Protein AF-A0A2H9L5L7-F1 (afdb_monomer_lite)

Structure (mmCIF, N/CA/C/O backbone):
data_AF-A0A2H9L5L7-F1
#
_entry.id   AF-A0A2H9L5L7-F1
#
loop_
_atom_site.group_PDB
_atom_site.id
_atom_site.type_symbol
_atom_site.label_atom_id
_atom_site.label_alt_id
_atom_site.label_comp_id
_atom_site.label_asym_id
_atom_site.label_entity_id
_atom_site.label_seq_id
_atom_site.pdbx_PDB_ins_code
_atom_site.Cartn_x
_atom_site.Cartn_y
_atom_site.Cartn_z
_atom_site.occupancy
_atom_site.B_iso_or_equiv
_atom_site.auth_seq_id
_atom_site.auth_comp_id
_atom_site.auth_asym_id
_atom_site.auth_atom_id
_atom_site.pdbx_PDB_model_num
ATOM 1 N N . MET A 1 1 ? 4.292 -9.197 -49.724 1.00 40.00 1 MET A N 1
ATOM 2 C CA . MET A 1 1 ? 5.585 -8.500 -49.573 1.00 40.00 1 MET A CA 1
ATOM 3 C C . MET A 1 1 ? 5.980 -8.623 -48.117 1.00 40.00 1 MET A C 1
ATOM 5 O O . MET A 1 1 ? 5.204 -8.194 -47.277 1.00 40.00 1 MET A O 1
ATOM 9 N N . VAL A 1 2 ? 7.088 -9.298 -47.817 1.00 36.88 2 VAL A N 1
ATOM 10 C CA . VAL A 1 2 ? 7.626 -9.377 -46.451 1.00 36.88 2 VAL A CA 1
ATOM 11 C C . VAL A 1 2 ? 8.462 -8.116 -46.262 1.00 36.88 2 VAL A C 1
ATOM 13 O O . VAL A 1 2 ? 9.385 -7.893 -47.040 1.00 36.88 2 VAL A O 1
ATOM 16 N N . SER A 1 3 ? 8.093 -7.244 -45.326 1.00 43.47 3 SER A N 1
ATOM 17 C CA . SER A 1 3 ? 8.910 -6.074 -45.003 1.00 43.47 3 SER A CA 1
ATOM 18 C C . SER A 1 3 ? 10.158 -6.545 -44.262 1.00 43.47 3 SER A C 1
ATOM 20 O O . SER A 1 3 ? 10.049 -7.163 -43.205 1.00 43.47 3 SER A O 1
ATOM 22 N N . GLU A 1 4 ? 11.338 -6.278 -44.813 1.00 42.31 4 GLU A N 1
ATOM 23 C CA . GLU A 1 4 ? 12.593 -6.495 -44.098 1.00 42.31 4 GLU A CA 1
ATOM 24 C C . GLU A 1 4 ? 12.730 -5.437 -43.002 1.00 42.31 4 GLU A C 1
ATOM 26 O O . GLU A 1 4 ? 13.007 -4.267 -43.268 1.00 42.31 4 GLU A O 1
ATOM 31 N N . THR A 1 5 ? 12.524 -5.840 -41.751 1.00 50.94 5 THR A N 1
ATOM 32 C CA . THR A 1 5 ? 12.751 -4.959 -40.608 1.00 50.94 5 THR A CA 1
ATOM 33 C C . THR A 1 5 ? 14.231 -4.991 -40.244 1.00 50.94 5 THR A C 1
ATOM 35 O O . THR A 1 5 ? 14.736 -5.975 -39.706 1.00 50.94 5 THR A O 1
ATOM 38 N N . SER A 1 6 ? 14.943 -3.909 -40.555 1.00 49.06 6 SER A N 1
ATOM 39 C CA . SER A 1 6 ? 16.359 -3.760 -40.210 1.00 49.06 6 SER A CA 1
ATOM 40 C C . SER A 1 6 ? 16.522 -3.200 -38.793 1.00 49.06 6 SER A C 1
ATOM 42 O O . SER A 1 6 ? 16.005 -2.129 -38.472 1.00 49.06 6 SER A O 1
ATOM 44 N N . LEU A 1 7 ? 17.269 -3.911 -37.945 1.00 62.25 7 LEU A N 1
ATOM 45 C CA . LEU A 1 7 ? 17.690 -3.451 -36.620 1.00 62.25 7 LEU A CA 1
ATOM 46 C C . LEU A 1 7 ? 19.101 -2.861 -36.724 1.00 62.25 7 LEU A C 1
ATOM 48 O O . LEU A 1 7 ? 20.049 -3.588 -37.021 1.00 62.25 7 LEU A O 1
ATOM 52 N N . PHE A 1 8 ? 19.267 -1.567 -36.447 1.00 64.62 8 PHE A N 1
ATOM 53 C CA . PHE A 1 8 ? 20.595 -0.954 -36.410 1.00 64.62 8 PHE A CA 1
ATOM 54 C C . PHE A 1 8 ? 21.083 -0.834 -34.965 1.00 64.62 8 PHE A C 1
ATOM 56 O O . PHE A 1 8 ? 20.360 -0.389 -34.074 1.00 64.62 8 PHE A O 1
ATOM 63 N N . LEU A 1 9 ? 22.333 -1.229 -34.734 1.00 69.44 9 LEU A N 1
ATOM 64 C CA . LEU A 1 9 ? 23.005 -1.140 -33.440 1.00 69.44 9 LEU A CA 1
ATOM 65 C C . LEU A 1 9 ? 24.185 -0.180 -33.565 1.00 69.44 9 LEU A C 1
ATOM 67 O O . LEU A 1 9 ? 25.100 -0.407 -34.357 1.00 69.44 9 LEU A O 1
ATOM 71 N N . LYS A 1 10 ? 24.198 0.875 -32.754 1.00 74.06 10 LYS A N 1
ATOM 72 C CA . LYS A 1 10 ? 25.327 1.797 -32.639 1.00 74.06 10 LYS A CA 1
ATOM 73 C C . LYS A 1 10 ? 26.128 1.457 -31.391 1.00 74.06 10 LYS A C 1
ATOM 75 O O . LYS A 1 10 ? 25.633 1.569 -30.273 1.00 74.06 10 LYS A O 1
ATOM 80 N N . LYS A 1 11 ? 27.384 1.044 -31.557 1.00 73.19 11 LYS A N 1
ATOM 81 C CA . LYS A 1 11 ? 28.287 0.811 -30.422 1.00 73.19 11 LYS A CA 1
ATOM 82 C C . LYS A 1 11 ? 28.667 2.148 -29.777 1.00 73.19 11 LYS A C 1
ATOM 84 O O . LYS A 1 11 ? 29.185 3.026 -30.459 1.00 73.19 11 LYS A O 1
ATOM 89 N N . ILE A 1 12 ? 28.429 2.285 -28.472 1.00 81.88 12 ILE A N 1
ATOM 90 C CA . ILE A 1 12 ? 28.766 3.487 -27.688 1.00 81.88 12 ILE A CA 1
ATOM 91 C C . ILE A 1 12 ? 30.040 3.269 -26.865 1.00 81.88 12 ILE A C 1
ATOM 93 O O . ILE A 1 12 ? 30.864 4.171 -26.752 1.00 81.88 12 ILE A O 1
ATOM 97 N N . SER A 1 13 ? 30.231 2.081 -26.286 1.00 79.06 13 SER A N 1
ATOM 98 C CA . SER A 1 13 ? 31.448 1.745 -25.533 1.00 79.06 13 SER A CA 1
ATOM 99 C C . SER A 1 13 ? 31.741 0.243 -25.573 1.00 79.06 13 SER A C 1
ATOM 101 O O . SER A 1 13 ? 31.035 -0.508 -26.247 1.00 79.06 13 SER A O 1
ATOM 103 N N . GLN A 1 14 ? 32.793 -0.205 -24.872 1.00 72.25 14 GLN A N 1
ATOM 104 C CA . GLN A 1 14 ? 33.259 -1.601 -24.874 1.00 72.25 14 GLN A CA 1
ATOM 105 C C . GLN A 1 14 ? 32.123 -2.621 -24.683 1.00 72.25 14 GLN A C 1
ATOM 107 O O . GLN A 1 14 ? 32.129 -3.628 -25.382 1.00 72.25 14 GLN A O 1
ATOM 112 N N . ASN A 1 15 ? 31.114 -2.303 -23.861 1.00 66.62 15 ASN A N 1
ATOM 113 C CA . ASN A 1 15 ? 29.963 -3.169 -23.573 1.00 66.62 15 ASN A CA 1
ATOM 114 C C . ASN A 1 15 ? 28.608 -2.431 -23.634 1.00 66.62 15 ASN A C 1
ATOM 116 O O . ASN A 1 15 ? 27.664 -2.820 -22.950 1.00 66.62 15 ASN A O 1
ATOM 120 N N . ARG A 1 16 ? 28.497 -1.334 -24.398 1.00 54.22 16 ARG A N 1
ATOM 121 C CA . ARG A 1 16 ? 27.237 -0.577 -24.539 1.00 54.22 16 ARG A CA 1
ATOM 122 C C . ARG A 1 16 ? 26.893 -0.350 -26.002 1.00 54.22 16 ARG A C 1
ATOM 124 O O . ARG A 1 16 ? 27.737 0.115 -26.768 1.00 54.22 16 ARG A O 1
ATOM 131 N N . TYR A 1 17 ? 25.637 -0.613 -26.345 1.00 73.44 17 TYR A N 1
ATOM 132 C CA . TYR A 1 17 ? 25.059 -0.395 -27.667 1.00 73.44 17 TYR A CA 1
ATOM 133 C C . TYR A 1 17 ? 23.758 0.400 -27.525 1.00 73.44 17 TYR A C 1
ATOM 135 O O . TYR A 1 17 ? 23.051 0.263 -26.528 1.00 73.44 17 TYR A O 1
ATOM 143 N N . GLU A 1 18 ? 23.467 1.235 -28.510 1.00 60.88 18 GLU A N 1
ATOM 144 C CA . GLU A 1 18 ? 22.222 1.981 -28.666 1.00 60.88 18 GLU A CA 1
ATOM 145 C C . GLU A 1 18 ? 21.478 1.445 -29.886 1.00 60.88 18 GLU A C 1
ATOM 147 O O . GLU A 1 18 ? 22.081 1.193 -30.932 1.00 60.88 18 GLU A O 1
ATOM 152 N N . PHE A 1 19 ? 20.175 1.233 -29.732 1.00 69.12 19 PHE A N 1
ATOM 153 C CA . PHE A 1 19 ? 19.321 0.753 -30.807 1.00 69.12 19 PHE A CA 1
ATOM 154 C C . PHE A 1 19 ? 18.845 1.933 -31.647 1.00 69.12 19 PHE A C 1
ATOM 156 O O . PHE A 1 19 ? 18.321 2.913 -31.125 1.00 69.12 19 PHE A O 1
ATOM 163 N N . LEU A 1 20 ? 18.995 1.809 -32.958 1.00 58.56 20 LEU A N 1
ATOM 164 C CA . LEU A 1 20 ? 18.457 2.722 -33.953 1.00 58.56 20 LEU A CA 1
ATOM 165 C C . LEU A 1 20 ? 17.456 1.915 -34.789 1.00 58.56 20 LEU A C 1
ATOM 167 O O . LEU A 1 20 ? 17.750 1.498 -35.903 1.00 58.56 20 LEU A O 1
ATOM 171 N N . ALA A 1 21 ? 16.298 1.588 -34.222 1.00 59.62 21 ALA A N 1
ATOM 172 C CA . ALA A 1 21 ? 15.244 0.891 -34.957 1.00 59.62 21 ALA A CA 1
ATOM 173 C C . ALA A 1 21 ? 14.180 1.897 -35.397 1.00 59.62 21 ALA A C 1
ATOM 175 O O . ALA A 1 21 ? 13.785 2.753 -34.608 1.00 59.62 21 ALA A O 1
ATOM 176 N N . LYS A 1 22 ? 13.732 1.802 -36.654 1.00 50.06 22 LYS A N 1
ATOM 177 C CA . LYS A 1 22 ? 12.673 2.669 -37.187 1.00 50.06 22 LYS A CA 1
ATOM 178 C C . LYS A 1 22 ? 11.280 2.030 -37.095 1.00 50.06 22 LYS 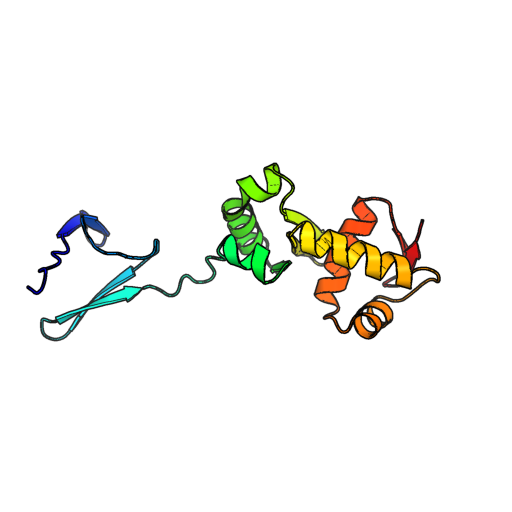A C 1
ATOM 180 O O . LYS A 1 22 ? 10.322 2.762 -36.913 1.00 50.06 22 LYS A O 1
ATOM 185 N N . ASP A 1 23 ? 11.193 0.694 -37.131 1.00 54.47 23 ASP A N 1
ATOM 186 C CA . ASP A 1 23 ? 9.928 -0.028 -37.372 1.00 54.47 23 ASP A CA 1
ATOM 187 C C . ASP A 1 23 ? 9.780 -1.332 -36.552 1.00 54.47 23 ASP A C 1
ATOM 189 O O . ASP A 1 23 ? 9.248 -2.331 -37.033 1.00 54.47 23 ASP A O 1
ATOM 193 N N . LEU A 1 24 ? 10.299 -1.370 -35.324 1.00 60.78 24 LEU A N 1
ATOM 194 C CA . LEU A 1 24 ? 10.102 -2.503 -34.414 1.00 60.78 24 LEU A CA 1
ATOM 195 C C . LEU A 1 24 ? 9.145 -2.084 -33.298 1.00 60.78 24 LEU A C 1
ATOM 197 O O . LEU A 1 24 ? 9.491 -1.197 -32.519 1.00 60.78 24 LEU A O 1
ATOM 201 N N . ASP A 1 25 ? 7.998 -2.766 -33.188 1.00 62.38 25 AS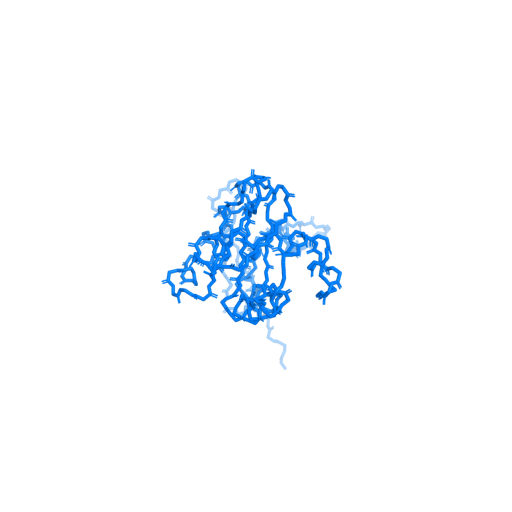P A N 1
ATOM 202 C CA . ASP A 1 25 ? 7.097 -2.738 -32.021 1.00 62.38 25 ASP A CA 1
ATOM 203 C C . ASP A 1 25 ? 7.781 -3.405 -30.815 1.00 62.38 25 ASP A C 1
ATOM 205 O O . ASP A 1 25 ? 7.352 -4.423 -30.272 1.00 62.38 25 ASP A O 1
ATOM 209 N N . MET A 1 26 ? 8.934 -2.875 -30.426 1.00 67.06 26 MET A N 1
ATOM 210 C CA . MET A 1 26 ? 9.640 -3.300 -29.237 1.00 67.06 26 MET A CA 1
ATOM 211 C C . MET A 1 26 ? 9.066 -2.561 -28.044 1.00 67.06 26 MET A C 1
ATOM 213 O O . MET A 1 26 ? 9.094 -1.333 -27.972 1.00 67.06 26 MET A O 1
ATOM 217 N N . GLU A 1 27 ? 8.608 -3.324 -27.0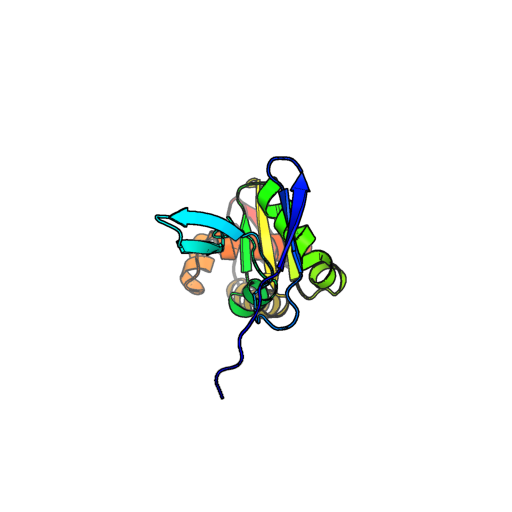60 1.00 62.62 27 GLU A N 1
ATOM 218 C CA . GLU A 1 27 ? 8.261 -2.762 -25.765 1.00 62.62 27 GLU A CA 1
ATOM 219 C C . GLU A 1 27 ? 9.486 -2.072 -25.153 1.00 62.62 27 GLU A C 1
ATOM 221 O O . GLU A 1 27 ? 10.614 -2.577 -25.218 1.00 62.62 27 GLU A O 1
ATOM 226 N N . GLN A 1 28 ? 9.274 -0.925 -24.513 1.00 59.59 28 GLN A N 1
ATOM 227 C CA . GLN A 1 28 ? 10.331 -0.245 -23.776 1.00 59.59 28 GLN A CA 1
ATOM 228 C C . GLN A 1 28 ? 10.894 -1.184 -22.695 1.00 59.59 28 GLN A C 1
ATOM 230 O O . GLN A 1 28 ? 10.148 -1.826 -21.951 1.00 59.59 28 GLN A O 1
ATOM 235 N N . GLY A 1 29 ? 12.218 -1.312 -22.615 1.00 64.06 29 GLY A N 1
ATOM 236 C CA . GLY A 1 29 ? 12.835 -2.222 -21.655 1.00 64.06 29 GLY A CA 1
ATOM 237 C C . GLY A 1 29 ? 14.329 -2.428 -21.857 1.00 64.06 29 GLY A C 1
ATOM 238 O O . GLY A 1 29 ? 14.940 -1.898 -22.782 1.00 64.06 29 GLY A O 1
ATOM 239 N N . SER A 1 30 ? 14.919 -3.214 -20.959 1.00 62.28 30 SER A N 1
ATOM 240 C CA . SER A 1 30 ? 16.303 -3.670 -21.089 1.00 62.28 30 SER A CA 1
ATOM 241 C C . SER A 1 30 ? 16.343 -5.005 -21.825 1.00 62.28 30 SER A C 1
ATOM 243 O O . SER A 1 30 ? 15.559 -5.909 -21.542 1.00 62.28 30 SER A O 1
ATOM 245 N N . TYR A 1 31 ? 17.289 -5.148 -22.745 1.00 75.94 31 TYR A N 1
ATOM 246 C CA . TYR A 1 31 ? 17.470 -6.350 -23.549 1.00 75.94 31 TYR A CA 1
ATOM 247 C C . TYR A 1 31 ? 18.910 -6.839 -23.416 1.00 75.94 31 TYR A C 1
ATOM 249 O O . TYR A 1 31 ? 19.844 -6.044 -23.326 1.00 75.94 31 TYR A O 1
ATOM 257 N N . SER A 1 32 ? 19.086 -8.155 -23.411 1.00 73.25 32 SER A N 1
ATOM 258 C CA . SER A 1 32 ? 20.386 -8.792 -23.598 1.00 73.25 32 SER A CA 1
ATOM 259 C C . SER A 1 32 ? 20.503 -9.263 -25.037 1.00 73.25 32 SER A C 1
ATOM 261 O O . SER A 1 32 ? 19.523 -9.723 -25.625 1.00 73.25 32 SER A O 1
ATOM 263 N N . ILE A 1 33 ? 21.703 -9.142 -25.593 1.00 80.50 33 ILE A N 1
ATOM 264 C CA . ILE A 1 33 ? 22.026 -9.588 -26.944 1.00 80.50 33 ILE A CA 1
ATOM 265 C C . ILE A 1 33 ? 23.119 -10.648 -26.827 1.00 80.50 33 ILE A C 1
ATOM 267 O O . ILE A 1 33 ? 24.117 -10.435 -26.137 1.00 80.50 33 ILE A O 1
ATOM 271 N N . GLN A 1 34 ? 22.928 -11.786 -27.488 1.00 78.69 34 GLN A N 1
ATOM 272 C CA . GLN A 1 34 ? 23.883 -12.893 -27.543 1.00 78.69 34 GLN A CA 1
ATOM 273 C C . GLN A 1 34 ? 24.046 -13.348 -28.996 1.00 78.69 34 GLN A C 1
ATOM 275 O O . GLN A 1 34 ? 23.075 -13.331 -29.746 1.00 78.69 34 GLN A O 1
ATOM 280 N N . ASN A 1 35 ? 25.251 -13.755 -29.400 1.00 82.56 35 ASN A N 1
ATOM 281 C CA . ASN A 1 35 ? 25.479 -14.430 -30.679 1.00 82.56 35 ASN A CA 1
ATOM 282 C C . ASN A 1 35 ? 25.724 -15.920 -30.403 1.00 82.56 35 ASN A C 1
ATOM 284 O O . ASN A 1 35 ? 26.598 -16.245 -29.600 1.00 82.56 35 ASN A O 1
ATOM 288 N N . ILE A 1 36 ? 24.936 -16.800 -31.021 1.00 80.12 36 ILE A N 1
ATOM 289 C CA . ILE A 1 36 ? 25.056 -18.258 -30.908 1.00 80.12 36 ILE A CA 1
ATOM 290 C C . ILE A 1 36 ? 25.147 -18.810 -32.328 1.00 80.12 36 ILE A C 1
ATOM 292 O O . ILE A 1 36 ? 24.187 -18.696 -33.085 1.00 80.12 36 ILE A O 1
ATOM 296 N N . ASP A 1 37 ? 26.307 -19.347 -32.703 1.00 84.38 37 ASP A N 1
ATOM 297 C CA . ASP A 1 37 ? 26.567 -19.933 -34.027 1.00 84.38 37 ASP A CA 1
ATOM 298 C C . ASP A 1 37 ? 26.186 -19.015 -35.205 1.00 84.38 37 ASP A C 1
ATOM 300 O O . ASP A 1 37 ? 25.603 -19.436 -36.202 1.00 84.38 37 ASP A O 1
ATOM 304 N N . GLY A 1 38 ? 26.491 -17.717 -35.085 1.00 75.38 38 GLY A N 1
ATOM 305 C CA . GLY A 1 38 ? 26.173 -16.716 -36.107 1.00 75.38 38 GLY A CA 1
ATOM 306 C C . GLY A 1 38 ? 24.750 -16.152 -36.027 1.00 75.38 38 GLY A C 1
ATOM 307 O O . GLY A 1 38 ? 24.469 -15.154 -36.691 1.00 75.38 38 GLY A O 1
ATOM 308 N N . LEU A 1 39 ? 23.877 -16.698 -35.172 1.00 56.69 39 LEU A N 1
ATOM 309 C CA . LEU A 1 39 ? 22.535 -16.178 -34.908 1.00 56.69 39 LEU A CA 1
ATOM 310 C C . LEU A 1 39 ? 22.548 -15.179 -33.743 1.00 56.69 39 LEU A C 1
ATOM 312 O O . LEU A 1 39 ? 22.959 -15.506 -32.630 1.00 56.69 39 LEU A O 1
ATOM 316 N N . TRP A 1 40 ? 22.049 -13.962 -33.970 1.00 77.19 40 TRP A N 1
ATOM 317 C CA . TRP A 1 40 ? 21.863 -12.970 -32.909 1.00 77.19 40 TRP A CA 1
ATOM 318 C C . TRP A 1 40 ? 20.519 -13.174 -32.207 1.00 77.19 40 TRP A C 1
ATOM 320 O O . TRP A 1 40 ? 19.460 -13.019 -32.809 1.00 77.19 40 TRP A O 1
ATOM 330 N N . ILE A 1 41 ? 20.564 -13.496 -30.917 1.00 76.06 41 ILE A N 1
ATOM 331 C CA . ILE A 1 41 ? 19.392 -13.664 -30.062 1.00 76.06 41 ILE A CA 1
ATOM 332 C C . ILE A 1 41 ? 19.282 -12.452 -29.150 1.00 76.06 41 ILE A C 1
ATOM 334 O O . ILE A 1 41 ? 20.175 -12.170 -28.347 1.00 76.06 41 ILE A O 1
ATOM 338 N N . MET A 1 42 ? 18.149 -11.766 -29.242 1.00 76.12 42 MET A N 1
ATOM 339 C CA . MET A 1 42 ? 17.772 -10.722 -28.306 1.00 76.12 42 MET A CA 1
ATOM 340 C C . MET A 1 42 ? 16.772 -11.295 -27.307 1.00 76.12 42 MET A C 1
ATOM 342 O O . MET A 1 42 ? 15.698 -11.758 -27.684 1.00 76.12 42 MET A O 1
ATOM 346 N N . LYS A 1 43 ? 17.116 -11.268 -26.022 1.00 72.06 43 LYS A N 1
ATOM 347 C CA . LYS A 1 43 ? 16.192 -11.631 -24.945 1.00 72.06 43 LYS A CA 1
ATOM 348 C C . LYS A 1 43 ? 15.857 -10.372 -24.177 1.00 72.06 43 LYS A C 1
ATOM 350 O O . LYS A 1 43 ? 16.770 -9.744 -23.632 1.00 72.06 43 LYS A O 1
ATOM 355 N N . LYS A 1 44 ? 14.569 -10.020 -24.107 1.00 69.94 44 LYS A N 1
ATOM 356 C CA . LYS A 1 44 ? 14.098 -9.036 -23.128 1.00 69.94 44 LYS A CA 1
ATOM 357 C C . LYS A 1 44 ? 14.577 -9.535 -21.775 1.00 69.94 44 LYS A C 1
ATOM 359 O O . LYS A 1 44 ? 14.261 -10.660 -21.383 1.00 69.94 44 LYS A O 1
ATOM 364 N N . LEU A 1 45 ? 15.427 -8.755 -21.117 1.00 66.69 45 LEU A N 1
ATOM 365 C CA . LEU A 1 45 ? 15.764 -9.065 -19.743 1.00 66.69 45 LEU A CA 1
ATOM 366 C C . LEU A 1 45 ? 14.441 -8.945 -19.011 1.00 66.69 45 LEU A C 1
ATOM 368 O O . LEU A 1 45 ? 13.802 -7.895 -19.100 1.00 66.69 45 LEU A O 1
ATOM 372 N N . ALA A 1 46 ? 14.005 -10.031 -18.366 1.00 54.41 46 ALA A N 1
ATOM 373 C CA . ALA A 1 46 ? 12.917 -9.942 -17.414 1.00 54.41 46 ALA A CA 1
ATOM 374 C C . ALA A 1 46 ? 13.314 -8.799 -16.490 1.00 54.41 46 ALA A C 1
ATOM 376 O O . ALA A 1 46 ? 14.315 -8.896 -15.775 1.00 54.41 46 ALA A O 1
ATOM 377 N N . SER A 1 47 ? 12.625 -7.668 -16.619 1.00 54.69 47 SER A N 1
ATOM 378 C CA . SER A 1 47 ? 12.832 -6.550 -15.729 1.00 54.69 47 SER A CA 1
ATOM 379 C C . SER A 1 47 ? 12.568 -7.138 -14.362 1.00 54.69 47 SER A C 1
ATOM 381 O O . SER A 1 47 ? 11.431 -7.513 -14.076 1.00 54.69 47 SER A O 1
ATOM 383 N N . GLN A 1 48 ? 13.610 -7.315 -13.558 1.00 49.25 48 GLN A N 1
ATOM 384 C CA . GLN A 1 48 ? 13.415 -7.574 -12.148 1.00 49.25 48 GLN A CA 1
ATOM 385 C C . GLN A 1 48 ? 12.624 -6.367 -11.625 1.00 49.25 48 GLN A C 1
ATOM 387 O O . GLN A 1 48 ? 13.183 -5.292 -11.434 1.00 49.25 48 GLN A O 1
ATOM 392 N N . GLY A 1 49 ? 11.300 -6.525 -11.542 1.00 52.28 49 GLY A N 1
ATOM 393 C CA . GLY A 1 49 ? 10.352 -5.576 -10.970 1.00 52.28 49 GLY A CA 1
ATOM 394 C C . GLY A 1 49 ? 10.245 -4.197 -11.631 1.00 52.28 49 GLY A C 1
ATOM 395 O O . GLY A 1 49 ? 10.226 -3.213 -10.898 1.00 52.28 49 GLY A O 1
ATOM 396 N N . MET A 1 50 ? 10.132 -4.069 -12.963 1.00 57.03 50 MET A N 1
ATOM 397 C CA . MET A 1 50 ? 9.462 -2.862 -13.489 1.00 57.03 50 MET A CA 1
ATOM 398 C C . MET A 1 50 ? 7.960 -3.084 -13.393 1.00 57.03 50 MET A C 1
ATOM 400 O O . MET A 1 50 ? 7.329 -3.586 -14.317 1.00 57.03 50 MET A O 1
ATOM 404 N N . PHE A 1 51 ? 7.414 -2.746 -12.232 1.00 65.88 51 PHE A N 1
ATOM 405 C CA . PHE A 1 51 ? 5.980 -2.624 -12.042 1.00 65.88 51 PHE A CA 1
ATOM 406 C C . PHE A 1 51 ? 5.480 -1.528 -12.979 1.00 65.88 51 PHE A C 1
ATOM 408 O O . PHE A 1 51 ? 5.945 -0.386 -12.922 1.00 65.88 51 PHE A O 1
ATOM 415 N N . SER A 1 52 ? 4.596 -1.892 -13.897 1.00 67.31 52 SER A N 1
ATOM 416 C CA . SER A 1 52 ? 4.062 -0.929 -14.858 1.00 67.31 52 SER A CA 1
ATOM 417 C C . SER A 1 52 ? 2.886 -0.173 -14.251 1.00 67.31 52 SER A C 1
ATOM 419 O O . SER A 1 52 ? 2.158 -0.700 -13.407 1.00 67.31 52 SER A O 1
ATOM 421 N N . ASN A 1 53 ? 2.672 1.065 -14.696 1.00 72.69 53 ASN A N 1
ATOM 422 C CA . ASN A 1 53 ? 1.553 1.864 -14.211 1.00 72.69 53 ASN A CA 1
ATOM 423 C C . ASN A 1 53 ? 0.195 1.158 -14.447 1.00 72.69 53 ASN A C 1
ATOM 425 O O . ASN A 1 53 ? -0.697 1.164 -13.606 1.00 72.69 53 ASN A O 1
ATOM 429 N N . SER A 1 54 ? 0.052 0.423 -15.551 1.00 79.44 54 SER A N 1
ATOM 430 C CA . SER A 1 54 ? -1.160 -0.358 -15.834 1.00 79.44 54 SER A CA 1
ATOM 431 C C . SER A 1 54 ? -1.433 -1.476 -14.815 1.00 79.44 54 SER A C 1
ATOM 433 O O . SER A 1 54 ? -2.590 -1.860 -14.614 1.00 79.44 54 SER A O 1
ATOM 435 N N . GLU A 1 55 ? -0.412 -1.995 -14.128 1.00 84.56 55 GLU A N 1
ATOM 436 C CA . GLU A 1 55 ? -0.609 -3.045 -13.131 1.00 84.56 55 GLU A CA 1
ATOM 437 C C . GLU A 1 55 ? -1.274 -2.536 -11.854 1.00 84.56 55 GLU A C 1
ATOM 439 O O . GLU A 1 55 ? -2.085 -3.266 -11.288 1.00 84.56 55 GLU A O 1
ATOM 444 N N . ILE A 1 56 ? -0.995 -1.308 -11.395 1.00 88.44 56 ILE A N 1
ATOM 445 C CA . ILE A 1 56 ? -1.637 -0.809 -10.165 1.00 88.44 56 ILE A CA 1
ATOM 446 C C . ILE A 1 56 ? -3.113 -0.503 -10.402 1.00 88.44 56 ILE A C 1
ATOM 448 O O . ILE A 1 56 ? -3.935 -0.747 -9.522 1.00 88.44 56 ILE A O 1
ATOM 452 N N . HIS A 1 57 ? -3.469 -0.065 -11.609 1.00 84.50 57 HIS A N 1
ATOM 453 C CA . HIS A 1 57 ? -4.861 0.178 -11.991 1.00 84.50 57 HIS A CA 1
ATOM 454 C C . HIS A 1 57 ? -5.658 -1.116 -12.187 1.00 84.50 57 HIS A C 1
ATOM 456 O O . HIS A 1 57 ? -6.856 -1.136 -11.922 1.00 84.50 57 HIS A O 1
ATOM 462 N N . SER A 1 58 ? -5.009 -2.209 -12.604 1.00 87.25 58 SER A N 1
ATOM 463 C CA . SER A 1 58 ? -5.669 -3.513 -12.784 1.00 87.25 58 SER A CA 1
ATOM 464 C C . SER A 1 58 ? -5.720 -4.352 -11.504 1.00 87.25 58 SER A C 1
ATOM 466 O O . SER A 1 58 ? -6.772 -4.900 -11.180 1.00 87.25 58 SER A O 1
ATOM 468 N N . LYS A 1 59 ? -4.614 -4.448 -10.754 1.00 91.44 59 LYS A N 1
ATOM 469 C CA . LYS A 1 59 ? -4.541 -5.197 -9.483 1.00 91.44 59 LYS A CA 1
ATOM 470 C C . LYS A 1 59 ? -5.136 -4.417 -8.312 1.00 91.44 59 LYS A C 1
ATOM 472 O O . LYS A 1 59 ? -5.635 -5.012 -7.363 1.00 91.44 59 LYS A O 1
ATOM 477 N N . GLY A 1 60 ? -5.070 -3.091 -8.363 1.00 94.81 60 GLY A N 1
ATOM 478 C CA . GLY A 1 60 ? -5.590 -2.188 -7.342 1.00 94.81 60 GLY A CA 1
ATOM 479 C C . GLY A 1 60 ? -4.618 -1.869 -6.205 1.00 94.81 60 GLY A C 1
ATOM 480 O O . GLY A 1 60 ? -4.817 -0.845 -5.550 1.00 94.81 60 GLY A O 1
ATOM 481 N N . PHE A 1 61 ? -3.579 -2.684 -5.976 1.00 96.81 61 PHE A N 1
ATOM 482 C CA . PHE A 1 61 ? -2.633 -2.500 -4.872 1.00 96.81 61 PHE A CA 1
ATOM 483 C C . PHE A 1 61 ? -1.230 -3.074 -5.142 1.00 96.81 61 PHE A C 1
ATOM 485 O O . PHE A 1 61 ? -1.065 -3.989 -5.949 1.00 96.81 61 PHE A O 1
ATOM 492 N N . PHE A 1 62 ? -0.239 -2.569 -4.402 1.00 96.12 62 PHE A N 1
ATOM 493 C CA . PHE A 1 62 ? 1.118 -3.106 -4.284 1.00 96.12 62 PHE A CA 1
ATOM 494 C C . PHE A 1 62 ? 1.639 -2.987 -2.850 1.00 96.12 62 PHE A C 1
ATOM 496 O O . PHE A 1 62 ? 1.358 -2.008 -2.157 1.00 96.12 62 PHE A O 1
ATOM 503 N N . ILE A 1 63 ? 2.426 -3.977 -2.423 1.00 96.19 63 ILE A N 1
ATOM 504 C CA . ILE A 1 63 ? 3.067 -4.016 -1.105 1.00 96.19 63 ILE A CA 1
ATOM 505 C C . ILE A 1 63 ? 4.549 -4.315 -1.302 1.00 96.19 63 ILE A C 1
ATOM 507 O O . ILE A 1 63 ? 4.905 -5.277 -1.981 1.00 96.19 63 ILE A O 1
ATOM 511 N N . PHE A 1 64 ? 5.403 -3.498 -0.695 1.00 95.88 64 PHE A N 1
ATOM 512 C CA . PHE A 1 64 ? 6.854 -3.651 -0.731 1.00 95.88 64 PHE A CA 1
ATOM 513 C C . PHE A 1 64 ? 7.401 -3.836 0.680 1.00 95.88 64 PHE A C 1
ATOM 515 O O . PHE A 1 64 ? 7.010 -3.121 1.604 1.00 95.88 64 PHE A O 1
ATOM 522 N N . GLU A 1 65 ? 8.332 -4.774 0.836 1.00 95.62 65 GLU A N 1
ATOM 523 C CA . GLU A 1 65 ? 9.005 -5.047 2.113 1.00 95.62 65 GLU A CA 1
ATOM 524 C C . GLU A 1 65 ? 10.297 -4.243 2.291 1.00 95.62 65 GLU A C 1
ATOM 526 O O . GLU A 1 65 ? 10.819 -4.143 3.398 1.00 95.62 65 GLU A O 1
ATOM 531 N N . ASP A 1 66 ? 10.810 -3.650 1.212 1.00 94.69 66 ASP A N 1
ATOM 532 C CA . ASP A 1 66 ? 12.043 -2.880 1.224 1.00 94.69 66 ASP A CA 1
ATOM 533 C C . ASP A 1 66 ? 11.853 -1.476 0.633 1.00 94.69 66 ASP A C 1
ATOM 535 O O . ASP A 1 66 ? 11.088 -1.239 -0.307 1.00 94.69 66 ASP A O 1
ATOM 539 N N . SER A 1 67 ? 12.597 -0.523 1.194 1.00 93.62 67 SER A N 1
ATOM 540 C CA . SER A 1 67 ? 12.493 0.887 0.817 1.00 93.62 67 SER A CA 1
ATOM 541 C C . SER A 1 67 ? 12.999 1.170 -0.597 1.00 93.62 67 SER A C 1
ATOM 543 O O . SER A 1 67 ? 12.566 2.149 -1.203 1.00 93.62 67 SER A O 1
ATOM 545 N N . ASN A 1 68 ? 13.925 0.366 -1.126 1.00 91.75 68 ASN A N 1
ATOM 546 C CA . ASN A 1 68 ? 14.525 0.608 -2.436 1.00 91.75 68 ASN A CA 1
ATOM 547 C C . ASN A 1 68 ? 13.518 0.291 -3.548 1.00 91.75 68 ASN A C 1
ATOM 549 O O . ASN A 1 68 ? 13.294 1.119 -4.431 1.00 91.75 68 ASN A O 1
ATOM 553 N N . SER A 1 69 ? 12.855 -0.863 -3.470 1.00 91.44 69 SER A N 1
ATOM 554 C CA . SER A 1 69 ? 11.785 -1.255 -4.389 1.00 91.44 69 SER A CA 1
ATOM 555 C C . SER A 1 69 ? 10.601 -0.294 -4.308 1.00 91.44 69 SER A C 1
ATOM 557 O O . SER A 1 69 ? 10.135 0.176 -5.344 1.00 91.44 69 SER A O 1
ATOM 559 N N . ALA A 1 70 ? 10.185 0.087 -3.095 1.00 94.88 70 ALA A N 1
ATOM 560 C CA . ALA A 1 70 ? 9.118 1.066 -2.894 1.00 94.88 70 ALA A CA 1
ATOM 561 C C . ALA A 1 70 ? 9.446 2.431 -3.521 1.00 94.88 70 ALA A C 1
ATOM 563 O O . ALA A 1 70 ? 8.600 3.032 -4.175 1.00 94.88 70 ALA A O 1
ATOM 564 N N . THR A 1 71 ? 10.686 2.911 -3.366 1.00 93.81 71 THR A N 1
ATOM 565 C CA . THR A 1 71 ? 11.125 4.198 -3.935 1.00 93.81 71 THR A CA 1
ATOM 566 C C . THR A 1 71 ? 11.151 4.154 -5.458 1.00 93.81 71 THR A C 1
ATOM 568 O O . THR A 1 71 ? 10.692 5.088 -6.113 1.00 93.81 71 THR A O 1
ATOM 571 N N . LYS A 1 72 ? 11.659 3.061 -6.037 1.00 91.69 72 LYS A N 1
ATOM 572 C CA . LYS A 1 72 ? 11.654 2.861 -7.492 1.00 91.69 72 LYS A CA 1
ATOM 573 C C . LYS A 1 72 ? 10.234 2.840 -8.046 1.00 91.69 72 LYS A C 1
ATOM 575 O O . LYS A 1 72 ? 9.988 3.464 -9.072 1.00 91.69 72 LYS A O 1
ATOM 580 N N . PHE A 1 73 ? 9.318 2.169 -7.349 1.00 92.69 73 PHE A N 1
ATOM 581 C CA . PHE A 1 73 ? 7.912 2.144 -7.725 1.00 92.69 73 PHE A CA 1
ATOM 582 C C . PHE A 1 73 ? 7.269 3.528 -7.623 1.00 92.69 73 PHE A C 1
ATOM 584 O O . PHE A 1 73 ? 6.710 4.014 -8.597 1.00 92.69 73 PHE A O 1
ATOM 591 N N . ALA A 1 74 ? 7.424 4.218 -6.492 1.00 93.44 74 ALA A N 1
ATOM 592 C CA . ALA A 1 74 ? 6.902 5.572 -6.316 1.00 93.44 74 ALA A CA 1
ATOM 593 C C . ALA A 1 74 ? 7.410 6.533 -7.404 1.00 93.44 74 ALA A C 1
ATOM 595 O O . ALA A 1 74 ? 6.651 7.356 -7.904 1.00 93.44 74 ALA A O 1
ATOM 596 N N . TYR A 1 75 ? 8.673 6.397 -7.818 1.00 91.69 75 TYR A N 1
ATOM 597 C CA . TYR A 1 75 ? 9.226 7.173 -8.925 1.00 91.69 75 TYR A CA 1
ATOM 598 C C . TYR A 1 75 ? 8.562 6.838 -10.270 1.00 91.69 75 TYR A C 1
ATOM 600 O O . TYR A 1 75 ? 8.292 7.746 -11.054 1.00 91.69 75 TYR A O 1
ATOM 608 N N . SER A 1 76 ? 8.261 5.562 -10.540 1.00 89.12 76 SER A N 1
ATOM 609 C CA . SER A 1 76 ? 7.621 5.144 -11.795 1.00 89.12 76 SER A CA 1
ATOM 610 C C . SER A 1 76 ? 6.141 5.524 -11.895 1.00 89.12 76 SER A C 1
ATOM 612 O O . SER A 1 76 ? 5.629 5.614 -13.006 1.00 89.12 76 SER A O 1
ATOM 614 N N . ILE A 1 77 ? 5.462 5.760 -10.768 1.00 93.31 77 ILE A N 1
ATOM 615 C CA . ILE A 1 77 ? 4.055 6.201 -10.705 1.00 93.31 77 ILE A CA 1
ATOM 616 C C . ILE A 1 77 ? 3.898 7.618 -10.131 1.00 93.31 77 ILE A C 1
ATOM 618 O O . ILE A 1 77 ? 2.838 7.972 -9.620 1.00 93.31 77 ILE A O 1
ATOM 622 N N . LYS A 1 78 ? 4.954 8.438 -10.194 1.00 92.94 78 LYS A N 1
ATOM 623 C CA . LYS A 1 78 ? 4.988 9.765 -9.566 1.00 92.94 78 LYS A CA 1
ATOM 624 C C . LYS A 1 78 ? 3.813 10.654 -9.991 1.00 92.94 78 LYS A C 1
ATOM 626 O O . LYS A 1 78 ? 3.173 11.250 -9.132 1.00 92.94 78 LYS A O 1
ATOM 631 N N . GLU A 1 79 ? 3.518 10.704 -11.289 1.00 93.06 79 GLU A N 1
ATOM 632 C CA . GLU A 1 79 ? 2.410 11.505 -11.826 1.00 93.06 79 GLU A CA 1
ATOM 633 C C . GLU A 1 79 ? 1.054 11.061 -11.255 1.00 93.06 79 GLU A C 1
ATOM 635 O O . GLU A 1 79 ? 0.219 11.893 -10.915 1.00 93.06 79 GLU A O 1
ATOM 640 N N . ASP A 1 80 ? 0.849 9.757 -11.073 1.00 94.62 80 ASP A N 1
ATOM 641 C CA . ASP A 1 80 ? -0.395 9.225 -10.519 1.00 94.62 80 ASP A CA 1
ATOM 642 C C . ASP A 1 80 ? -0.535 9.488 -9.015 1.00 94.62 80 ASP A C 1
ATOM 644 O O . ASP A 1 80 ? -1.657 9.626 -8.529 1.00 94.62 80 ASP A O 1
ATOM 648 N N . ILE A 1 81 ? 0.574 9.594 -8.279 1.00 95.12 81 ILE A N 1
ATOM 649 C CA . ILE A 1 81 ? 0.563 10.051 -6.882 1.00 95.12 81 ILE A CA 1
ATOM 650 C C . ILE A 1 81 ? 0.225 11.548 -6.826 1.00 95.12 81 ILE A C 1
ATOM 652 O O . ILE A 1 81 ? -0.643 11.947 -6.056 1.00 95.12 81 ILE A O 1
ATOM 656 N N . GLU A 1 82 ? 0.864 12.372 -7.665 1.00 95.50 82 GLU A N 1
ATOM 657 C CA . GLU A 1 82 ? 0.615 13.823 -7.736 1.00 95.50 82 GLU A CA 1
ATOM 658 C C . GLU A 1 82 ? -0.825 14.153 -8.163 1.00 95.50 82 GLU A C 1
ATOM 660 O O . GLU A 1 82 ? -1.388 15.147 -7.713 1.00 95.50 82 GLU A O 1
ATOM 665 N N . GLN A 1 83 ? -1.434 13.310 -8.999 1.00 97.25 83 GLN A N 1
ATOM 666 C CA . GLN A 1 83 ? -2.826 13.429 -9.447 1.00 97.25 83 GLN A CA 1
ATOM 667 C C . GLN A 1 83 ? -3.828 12.692 -8.540 1.00 97.25 83 GLN A C 1
ATOM 669 O O . GLN A 1 83 ? -4.982 12.521 -8.930 1.00 97.25 83 GLN A O 1
ATOM 674 N N . GLU A 1 84 ? -3.400 12.208 -7.370 1.00 96.56 84 GLU A N 1
ATOM 675 C CA . GLU A 1 84 ? -4.233 11.466 -6.412 1.00 96.56 84 GLU A CA 1
ATOM 676 C C . GLU A 1 84 ? -4.945 10.231 -7.003 1.00 96.56 84 GLU A C 1
ATOM 678 O O . GLU A 1 84 ? -5.979 9.783 -6.503 1.00 96.56 84 GLU A O 1
ATOM 683 N N . LYS A 1 85 ? -4.402 9.630 -8.065 1.00 96.88 85 LYS A N 1
ATOM 684 C CA . LYS A 1 85 ? -4.886 8.357 -8.624 1.00 96.88 85 LYS A CA 1
ATOM 685 C C . LYS A 1 85 ? -4.358 7.152 -7.855 1.00 96.88 85 LYS A C 1
ATOM 687 O O . LYS A 1 85 ? -4.947 6.071 -7.933 1.00 96.88 85 LYS A O 1
ATOM 692 N N . VAL A 1 86 ? -3.258 7.327 -7.127 1.00 97.56 86 VAL A N 1
ATOM 693 C CA . VAL A 1 86 ? -2.669 6.327 -6.238 1.00 97.56 86 VAL A CA 1
ATOM 694 C C . VAL A 1 86 ? -2.378 6.963 -4.883 1.00 97.56 86 VAL A C 1
ATOM 696 O O . VAL A 1 86 ? -1.756 8.018 -4.804 1.00 97.56 86 VAL A O 1
ATOM 699 N N . LYS A 1 87 ? -2.772 6.281 -3.807 1.00 97.88 87 LYS A N 1
ATOM 700 C CA . LYS A 1 87 ? -2.381 6.593 -2.428 1.00 97.88 87 LYS A CA 1
ATOM 701 C C . LYS A 1 87 ? -1.223 5.696 -2.008 1.00 97.88 87 LYS A C 1
ATOM 703 O O . LYS A 1 87 ? -1.290 4.484 -2.208 1.00 97.88 87 LYS A O 1
ATOM 708 N N . GLY A 1 88 ? -0.180 6.279 -1.421 1.00 96.69 88 GLY A N 1
ATOM 709 C CA . GLY A 1 88 ? 0.983 5.562 -0.900 1.00 96.69 88 GLY A CA 1
ATOM 710 C C . GLY A 1 88 ? 1.202 5.858 0.581 1.00 96.69 88 GLY A C 1
ATOM 711 O O . GLY A 1 88 ? 1.136 7.016 0.975 1.00 96.69 88 GLY A O 1
ATOM 712 N N . ILE A 1 89 ? 1.494 4.838 1.390 1.00 97.06 89 ILE A N 1
ATOM 713 C CA . ILE A 1 89 ? 1.780 4.989 2.825 1.00 97.06 89 ILE A CA 1
ATOM 714 C C . ILE A 1 89 ? 2.889 4.036 3.278 1.00 97.06 89 ILE A C 1
ATOM 716 O O . ILE A 1 89 ? 2.983 2.892 2.824 1.00 97.06 89 ILE A O 1
ATOM 720 N N . LYS A 1 90 ? 3.735 4.493 4.207 1.00 97.19 90 LYS A N 1
ATOM 721 C CA . LYS A 1 90 ? 4.687 3.637 4.924 1.00 97.19 90 LYS A CA 1
ATOM 722 C C . LYS A 1 90 ? 4.065 3.205 6.249 1.00 97.19 90 LYS A C 1
ATOM 724 O O . LYS A 1 90 ? 3.842 4.039 7.119 1.00 97.19 90 LYS A O 1
ATOM 729 N N . GLY A 1 91 ? 3.829 1.908 6.419 1.00 94.12 91 GLY A N 1
ATOM 730 C CA . GLY A 1 91 ? 3.322 1.373 7.680 1.00 94.12 91 GLY A CA 1
ATOM 731 C C . GLY A 1 91 ? 4.410 1.214 8.742 1.00 94.12 91 GLY A C 1
ATOM 732 O O . GLY A 1 91 ? 5.607 1.136 8.450 1.00 94.12 91 GLY A O 1
ATOM 733 N N . PHE A 1 92 ? 3.978 1.071 9.995 1.00 90.69 92 PHE A N 1
ATOM 734 C CA . PHE A 1 92 ? 4.863 0.855 11.148 1.00 90.69 92 PHE A CA 1
ATOM 735 C C . PHE A 1 92 ? 5.638 -0.471 11.101 1.00 90.69 92 PHE A C 1
ATOM 737 O O . PHE A 1 92 ? 6.647 -0.627 11.782 1.00 90.69 92 PHE A O 1
ATOM 744 N N . ASN A 1 93 ? 5.208 -1.425 10.272 1.00 90.56 93 ASN A N 1
ATOM 745 C CA . ASN A 1 93 ? 5.883 -2.705 10.057 1.00 90.56 93 ASN A CA 1
ATOM 746 C C . ASN A 1 93 ? 7.000 -2.648 8.999 1.00 90.56 93 ASN A C 1
ATOM 748 O O . ASN A 1 93 ? 7.361 -3.686 8.453 1.00 90.56 93 ASN A O 1
ATOM 752 N N . ASN A 1 94 ? 7.525 -1.457 8.685 1.00 94.19 94 ASN A N 1
ATOM 753 C CA . ASN A 1 94 ? 8.529 -1.233 7.635 1.00 94.19 94 ASN A CA 1
ATOM 754 C C . ASN A 1 94 ? 8.099 -1.663 6.221 1.00 94.19 94 ASN A C 1
ATOM 756 O O . ASN A 1 94 ? 8.944 -1.760 5.334 1.00 94.19 94 ASN A O 1
ATOM 760 N N . ARG A 1 95 ? 6.797 -1.856 5.984 1.00 97.06 95 ARG A N 1
ATOM 761 C CA . ARG A 1 95 ? 6.250 -2.102 4.647 1.00 97.06 95 ARG A CA 1
ATOM 762 C C . ARG A 1 95 ? 5.710 -0.819 4.027 1.00 97.06 95 ARG A C 1
ATOM 764 O O . ARG A 1 95 ? 5.292 0.101 4.734 1.00 97.06 95 ARG A O 1
ATOM 771 N N . PHE A 1 96 ? 5.711 -0.777 2.703 1.00 97.94 96 PHE A N 1
ATOM 772 C CA . PHE A 1 96 ? 5.211 0.339 1.907 1.00 97.94 96 PHE A CA 1
ATOM 773 C C . PHE A 1 96 ? 4.029 -0.144 1.081 1.00 97.94 96 PHE A C 1
ATOM 775 O O . PHE A 1 96 ? 4.151 -1.119 0.338 1.00 97.94 96 PHE A O 1
ATOM 782 N N . TYR A 1 97 ? 2.900 0.534 1.217 1.00 97.94 97 TYR A N 1
ATOM 783 C CA . TYR A 1 97 ? 1.647 0.160 0.584 1.00 97.94 97 TYR A CA 1
ATOM 784 C C . TYR A 1 97 ? 1.264 1.216 -0.434 1.00 97.94 97 TYR A C 1
ATOM 786 O O . TYR A 1 97 ? 1.345 2.408 -0.149 1.00 97.94 97 TYR A O 1
ATOM 794 N N . PHE A 1 98 ? 0.819 0.770 -1.599 1.00 97.75 98 PHE A N 1
ATOM 795 C CA . PHE A 1 98 ? 0.295 1.625 -2.649 1.00 97.75 98 PHE A CA 1
ATOM 796 C C . PHE A 1 98 ? -1.049 1.072 -3.090 1.00 97.75 98 PHE A C 1
ATOM 798 O O . PHE A 1 98 ? -1.156 -0.115 -3.386 1.00 97.75 98 PHE A O 1
ATOM 805 N N . PHE A 1 99 ? -2.066 1.919 -3.154 1.00 97.81 99 PHE A N 1
ATOM 806 C CA . PHE A 1 99 ? -3.411 1.548 -3.572 1.00 97.81 99 PHE A CA 1
ATOM 807 C C . PHE A 1 99 ? -3.890 2.518 -4.639 1.00 97.81 99 PHE A C 1
ATOM 809 O O . PHE A 1 99 ? -3.797 3.730 -4.453 1.00 97.81 99 PHE A O 1
ATOM 816 N N . SER A 1 100 ? -4.452 2.006 -5.733 1.00 97.50 100 SER A N 1
ATOM 817 C CA . SER A 1 100 ? -5.223 2.865 -6.634 1.00 97.50 100 SER A CA 1
ATOM 818 C C . SER A 1 100 ? -6.382 3.499 -5.858 1.00 97.50 100 SER A C 1
ATOM 820 O O . SER A 1 100 ? -6.999 2.855 -5.003 1.00 97.50 100 SER A O 1
ATOM 822 N N . THR A 1 101 ? -6.712 4.748 -6.161 1.00 97.50 101 THR A N 1
ATOM 823 C CA . THR A 1 101 ? -7.769 5.488 -5.459 1.00 97.50 101 THR A CA 1
ATOM 824 C C . THR A 1 101 ? -9.131 4.815 -5.610 1.00 97.50 101 THR A C 1
ATOM 826 O O . THR A 1 101 ? -9.910 4.769 -4.655 1.00 97.50 101 THR A O 1
ATOM 829 N N . THR A 1 102 ? -9.395 4.196 -6.764 1.00 97.12 102 THR A N 1
ATOM 830 C CA . THR A 1 102 ? -10.599 3.389 -7.005 1.00 97.12 102 THR A C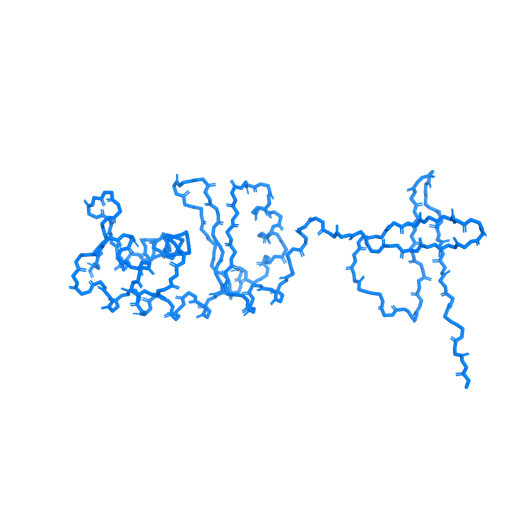A 1
ATOM 831 C C . THR A 1 102 ? -10.673 2.190 -6.060 1.00 97.12 102 THR A C 1
ATOM 833 O O . THR A 1 102 ? -11.708 1.957 -5.432 1.00 97.12 102 THR A O 1
ATOM 836 N N . TYR A 1 103 ? -9.575 1.437 -5.920 1.00 97.69 103 TYR A N 1
ATOM 837 C CA . TYR A 1 103 ? -9.518 0.286 -5.019 1.00 97.69 103 TYR A CA 1
ATOM 838 C C . TYR A 1 103 ? -9.632 0.716 -3.553 1.00 97.69 103 TYR A C 1
ATOM 840 O O . TYR A 1 103 ? -10.428 0.143 -2.809 1.00 97.69 103 TYR A O 1
ATOM 848 N N . TYR A 1 104 ? -8.902 1.763 -3.156 1.00 98.19 104 TYR A N 1
ATOM 849 C CA . TYR A 1 104 ? -8.965 2.318 -1.806 1.00 98.19 104 TYR A CA 1
ATOM 850 C C . TYR A 1 104 ? -10.383 2.752 -1.436 1.00 98.19 104 TYR A C 1
ATOM 852 O O . TYR A 1 104 ? -10.889 2.339 -0.401 1.00 98.19 104 TYR A O 1
ATOM 860 N N . THR A 1 105 ? -11.056 3.522 -2.295 1.00 98.12 105 THR A N 1
ATOM 861 C CA . THR A 1 105 ? -12.415 4.023 -2.031 1.00 98.12 105 THR A CA 1
ATOM 862 C C . THR A 1 105 ? -13.397 2.874 -1.827 1.00 98.12 105 THR A C 1
ATOM 864 O O . THR A 1 105 ? -14.106 2.839 -0.825 1.00 98.12 105 THR A O 1
ATOM 867 N N . LYS A 1 106 ? -13.364 1.876 -2.719 1.00 97.75 106 LYS A N 1
ATOM 868 C CA . LYS A 1 106 ? -14.200 0.675 -2.608 1.00 97.75 106 LYS A CA 1
ATOM 869 C C . LYS A 1 106 ? -13.968 -0.07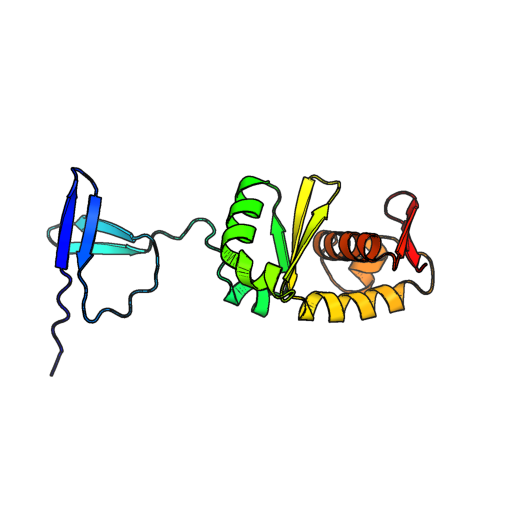1 -1.293 1.00 97.75 106 LYS A C 1
ATOM 871 O O . LYS A 1 106 ? -14.917 -0.559 -0.684 1.00 97.75 106 LYS A O 1
ATOM 876 N N . MET A 1 107 ? -12.711 -0.216 -0.881 1.00 98.12 107 MET A N 1
ATOM 877 C CA . MET A 1 107 ? -12.368 -0.957 0.330 1.00 98.12 107 MET A CA 1
ATOM 878 C C . MET A 1 107 ? -12.620 -0.167 1.609 1.00 98.12 107 MET A C 1
ATOM 880 O O . MET A 1 107 ? -13.050 -0.763 2.594 1.00 98.12 107 MET A O 1
ATOM 884 N N . LYS A 1 108 ? -12.409 1.152 1.587 1.00 98.12 108 LYS A N 1
ATOM 885 C CA . LYS A 1 108 ? -12.770 2.068 2.670 1.00 98.12 108 LYS A CA 1
ATOM 886 C C . LYS A 1 108 ? -14.227 1.865 3.053 1.00 98.12 108 LYS A C 1
ATOM 888 O O . LYS A 1 108 ? -14.500 1.582 4.212 1.00 98.12 108 LYS A O 1
ATOM 893 N N . ASP A 1 109 ? -15.138 1.942 2.086 1.00 97.94 109 ASP A N 1
ATOM 894 C CA . ASP A 1 109 ? -16.571 1.841 2.367 1.00 97.94 109 ASP A CA 1
ATOM 895 C C . ASP A 1 109 ? -16.915 0.488 3.007 1.00 97.94 109 ASP A C 1
ATOM 897 O O . ASP A 1 109 ? -17.587 0.438 4.035 1.00 97.94 109 ASP A O 1
ATOM 901 N N . LYS A 1 110 ? -16.353 -0.609 2.479 1.00 98.06 110 LYS A N 1
ATOM 902 C CA . LYS A 1 110 ? -16.533 -1.956 3.041 1.00 98.06 110 LYS A CA 1
ATOM 903 C C . LYS A 1 110 ? -16.000 -2.095 4.470 1.00 98.06 110 LYS A C 1
ATOM 905 O O . LYS A 1 110 ? -16.683 -2.657 5.320 1.00 98.06 110 LYS A O 1
ATOM 910 N N . ILE A 1 111 ? -14.786 -1.611 4.737 1.00 98.19 111 ILE A N 1
ATOM 911 C CA . ILE A 1 111 ? -14.164 -1.698 6.067 1.00 98.19 111 ILE A CA 1
ATOM 912 C C . ILE A 1 111 ? -14.945 -0.847 7.068 1.00 98.19 111 ILE A C 1
ATOM 914 O O . ILE A 1 111 ? -15.229 -1.308 8.169 1.00 98.19 111 ILE A O 1
ATOM 918 N N . ILE A 1 112 ? -15.341 0.369 6.684 1.00 98.00 112 ILE A N 1
ATOM 919 C CA . ILE A 1 112 ? -16.128 1.259 7.543 1.00 98.00 112 ILE A CA 1
ATOM 920 C C . ILE A 1 112 ? -17.482 0.632 7.893 1.00 98.00 112 ILE A C 1
ATOM 922 O O . ILE A 1 112 ? -17.912 0.758 9.038 1.00 98.00 112 ILE A O 1
ATOM 926 N N . SER A 1 113 ? -18.125 -0.078 6.959 1.00 97.12 113 SER A N 1
ATOM 927 C CA . SER A 1 113 ? -19.348 -0.840 7.239 1.00 97.12 113 SER A CA 1
ATOM 928 C C . SER A 1 113 ? -19.129 -2.014 8.200 1.00 97.12 113 SER A C 1
ATOM 930 O O . SER A 1 113 ? -19.999 -2.296 9.012 1.00 97.12 113 SER A O 1
ATOM 932 N N . LEU A 1 114 ? -17.979 -2.694 8.158 1.00 97.50 114 LEU A N 1
ATOM 933 C CA . LEU A 1 114 ? -17.667 -3.774 9.108 1.00 97.50 114 LEU A CA 1
ATOM 934 C C . LEU A 1 114 ? -17.297 -3.256 10.508 1.00 97.50 114 LEU A C 1
ATOM 936 O O . LEU A 1 114 ? -17.452 -3.970 11.497 1.00 97.50 114 LEU A O 1
ATOM 940 N N . LEU A 1 115 ? -16.836 -2.008 10.606 1.00 97.81 115 LEU A N 1
ATOM 941 C CA . LEU A 1 115 ? -16.430 -1.358 11.855 1.00 97.81 115 LEU A CA 1
ATOM 942 C C . LEU A 1 115 ? -17.584 -0.687 12.624 1.00 97.81 115 LEU A C 1
ATOM 944 O O . LEU A 1 115 ? -17.336 0.184 13.459 1.00 97.81 115 LEU A O 1
ATOM 948 N N . GLU A 1 116 ? -18.838 -1.110 12.414 1.00 95.19 116 GLU A N 1
ATOM 949 C CA . GLU A 1 116 ? -19.966 -0.751 13.299 1.00 95.19 116 GLU A CA 1
ATOM 950 C C . GLU A 1 116 ? -19.722 -1.179 14.758 1.00 95.19 116 GLU A C 1
ATOM 952 O O . GLU A 1 116 ? -20.229 -0.572 15.700 1.00 95.19 116 GLU A O 1
ATOM 957 N N . SER A 1 117 ? -18.886 -2.201 14.949 1.00 96.62 117 SER A N 1
ATOM 958 C CA . SER A 1 117 ? -18.323 -2.608 16.235 1.00 96.62 117 SER A CA 1
ATOM 959 C C . SER A 1 117 ? -16.797 -2.727 16.122 1.00 96.62 117 SER A C 1
ATOM 961 O O . SER A 1 117 ? -16.282 -2.841 15.010 1.00 96.62 117 SER A O 1
ATOM 963 N N . PRO A 1 118 ? -16.033 -2.683 17.233 1.00 98.12 118 PRO A N 1
ATOM 964 C CA . PRO A 1 118 ? -14.597 -2.927 17.168 1.00 98.12 118 PRO A CA 1
ATOM 965 C C . PRO A 1 118 ? -14.281 -4.308 16.575 1.00 98.12 118 PRO A C 1
ATOM 967 O O . PRO A 1 118 ? -14.771 -5.312 17.091 1.00 98.12 118 PRO A O 1
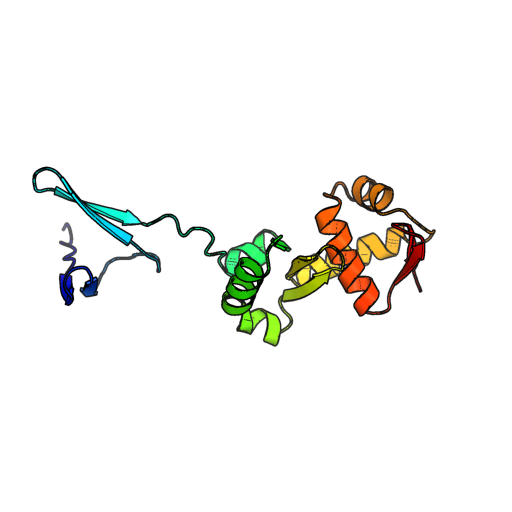ATOM 970 N N . GLN A 1 119 ? -13.440 -4.358 15.542 1.00 98.50 119 GLN A N 1
ATOM 971 C CA . GLN A 1 119 ? -13.031 -5.596 14.862 1.00 98.50 119 GLN A CA 1
ATOM 972 C C . GLN A 1 119 ? -11.512 -5.750 14.888 1.00 98.50 119 GLN A C 1
ATOM 974 O O . GLN A 1 119 ? -10.772 -4.758 14.911 1.00 98.50 119 GLN A O 1
ATOM 979 N N . THR A 1 120 ? -11.035 -6.993 14.886 1.00 98.50 120 THR A N 1
ATOM 980 C CA . THR A 1 120 ? -9.607 -7.282 14.746 1.00 98.50 120 THR A CA 1
ATOM 981 C C . THR A 1 120 ? -9.163 -7.282 13.284 1.00 98.50 120 THR A C 1
ATOM 983 O O . THR A 1 120 ? -9.981 -7.450 12.381 1.00 98.50 120 THR A O 1
ATOM 986 N N . LEU A 1 121 ? -7.855 -7.138 13.037 1.00 98.06 121 LEU A N 1
ATOM 987 C CA . LEU A 1 121 ? -7.277 -7.287 11.691 1.00 98.06 121 LEU A CA 1
ATOM 988 C C . LEU A 1 121 ? -7.711 -8.601 11.024 1.00 98.06 121 LEU A C 1
ATOM 990 O O . LEU A 1 121 ? -8.131 -8.600 9.871 1.00 98.06 121 LEU A O 1
ATOM 994 N N . ASN A 1 122 ? -7.635 -9.700 11.774 1.00 98.25 122 ASN A N 1
ATOM 995 C CA . ASN A 1 122 ? -7.984 -11.029 11.292 1.00 98.25 122 ASN A CA 1
ATOM 996 C C . ASN A 1 122 ? -9.483 -11.138 10.956 1.00 98.25 122 ASN A C 1
ATOM 998 O O . ASN A 1 122 ? -9.822 -11.587 9.868 1.00 98.25 122 ASN A O 1
ATOM 1002 N N . GLN A 1 123 ? -10.372 -10.606 11.805 1.00 98.25 123 GLN A N 1
ATOM 1003 C CA . GLN A 1 123 ? -11.815 -10.568 11.522 1.00 98.25 123 GLN A CA 1
ATOM 1004 C C . GLN A 1 123 ? -12.146 -9.760 10.260 1.00 98.25 123 GLN A C 1
ATOM 1006 O O . GLN A 1 123 ? -12.996 -10.161 9.469 1.00 98.25 123 GLN A O 1
ATOM 1011 N N . LEU A 1 124 ? -11.468 -8.627 10.049 1.00 98.38 124 LEU A N 1
ATOM 1012 C CA . LEU A 1 124 ? -11.637 -7.819 8.839 1.00 98.38 124 LEU A CA 1
ATOM 1013 C C . LEU A 1 124 ? -11.118 -8.547 7.593 1.00 98.38 124 LEU A C 1
ATOM 1015 O O . LEU A 1 124 ? -11.748 -8.477 6.541 1.00 98.38 124 LEU A O 1
ATOM 1019 N N . ALA A 1 125 ? -9.984 -9.239 7.703 1.00 98.12 125 ALA A N 1
ATOM 1020 C CA . ALA A 1 125 ? -9.416 -10.041 6.625 1.00 98.12 125 ALA A CA 1
ATOM 1021 C C . ALA A 1 125 ? -10.333 -11.209 6.238 1.00 98.12 125 ALA A C 1
ATOM 1023 O O . ALA A 1 125 ? -10.612 -11.390 5.054 1.00 98.12 125 ALA A O 1
ATOM 1024 N N . GLU A 1 126 ? -10.870 -11.932 7.222 1.00 97.94 126 GLU A N 1
ATOM 1025 C CA . GLU A 1 126 ? -11.849 -13.003 7.016 1.00 97.94 126 GLU A CA 1
ATOM 1026 C C . GLU A 1 126 ? -13.154 -12.469 6.417 1.00 97.94 126 GLU A C 1
ATOM 1028 O O . GLU A 1 126 ? -13.612 -12.972 5.395 1.00 97.94 126 GLU A O 1
ATOM 1033 N N . GLY A 1 127 ? -13.722 -11.402 6.990 1.00 97.00 127 GLY A N 1
ATOM 1034 C CA . GLY A 1 127 ? -14.984 -10.814 6.530 1.00 97.00 127 GLY A CA 1
ATOM 1035 C C . GLY A 1 127 ? -14.925 -10.206 5.125 1.00 97.00 127 GLY A C 1
ATOM 1036 O O . GLY A 1 127 ? -15.963 -10.004 4.495 1.00 97.00 127 GLY A O 1
ATOM 1037 N N . LEU A 1 128 ? -13.724 -9.909 4.624 1.00 97.25 128 LEU A N 1
ATOM 1038 C CA . LEU A 1 128 ? -13.499 -9.376 3.279 1.00 97.25 128 LEU A CA 1
ATOM 1039 C C . LEU A 1 128 ? -12.874 -10.392 2.322 1.00 97.25 128 LEU A C 1
ATOM 1041 O O . LEU A 1 128 ? -12.728 -10.062 1.146 1.00 97.25 128 LEU A O 1
ATOM 1045 N N . GLU A 1 129 ? -12.524 -11.587 2.806 1.00 97.44 129 GLU A N 1
ATOM 1046 C CA . GLU A 1 129 ? -11.800 -12.626 2.065 1.00 97.44 129 GLU A CA 1
ATOM 1047 C C . GLU A 1 129 ? -10.502 -12.098 1.427 1.00 97.44 129 GLU A C 1
ATOM 1049 O O . GLU A 1 129 ? -10.179 -12.365 0.267 1.00 97.44 129 GLU A O 1
ATOM 1054 N N . LEU A 1 130 ? -9.748 -11.299 2.186 1.00 96.56 130 LEU A N 1
ATOM 1055 C CA . LEU A 1 130 ? -8.510 -10.670 1.730 1.00 96.56 130 LEU A CA 1
ATOM 1056 C C . LEU A 1 130 ? -7.330 -11.033 2.623 1.00 96.56 130 LEU A C 1
ATOM 1058 O O . LEU A 1 130 ? -7.470 -11.366 3.794 1.00 96.56 130 LEU A O 1
ATOM 1062 N N . ASN A 1 131 ? -6.131 -10.915 2.059 1.00 96.31 131 ASN A N 1
ATOM 1063 C CA . ASN A 1 131 ? -4.895 -11.065 2.813 1.00 96.31 131 ASN A CA 1
ATOM 1064 C C . ASN A 1 131 ? -4.760 -9.946 3.871 1.00 96.31 131 ASN A C 1
ATOM 1066 O O . ASN A 1 131 ? -5.012 -8.773 3.574 1.00 96.31 131 ASN A O 1
ATOM 1070 N N . GLU A 1 132 ? -4.319 -10.300 5.083 1.00 97.31 132 GLU A N 1
ATOM 1071 C CA . GLU A 1 132 ? -4.146 -9.362 6.203 1.00 97.31 132 GLU A CA 1
ATOM 1072 C C . GLU A 1 132 ? -3.239 -8.172 5.856 1.00 97.31 132 GLU A C 1
ATOM 1074 O O . GLU A 1 132 ? -3.492 -7.063 6.314 1.00 97.31 132 GLU A O 1
ATOM 1079 N N . ASP A 1 133 ? -2.232 -8.348 4.999 1.00 97.00 133 ASP A N 1
ATOM 1080 C CA . ASP A 1 133 ? -1.316 -7.274 4.603 1.00 97.00 133 ASP A CA 1
ATOM 1081 C C . ASP A 1 133 ? -2.008 -6.194 3.773 1.00 97.00 133 ASP A C 1
ATOM 1083 O O . ASP A 1 133 ? -1.723 -5.004 3.926 1.00 97.00 133 ASP A O 1
ATOM 1087 N N . ILE A 1 134 ? -2.957 -6.595 2.924 1.00 97.31 134 ILE A N 1
ATOM 1088 C CA . ILE A 1 134 ? -3.779 -5.669 2.142 1.00 97.31 134 ILE A CA 1
ATOM 1089 C C . ILE A 1 134 ? -4.650 -4.860 3.100 1.00 97.31 134 ILE A C 1
ATOM 1091 O O . ILE A 1 134 ? -4.660 -3.631 3.034 1.00 97.31 134 ILE A O 1
ATOM 1095 N N . ILE A 1 135 ? -5.348 -5.542 4.015 1.00 98.31 135 ILE A N 1
ATOM 1096 C CA . ILE A 1 135 ? -6.210 -4.891 5.007 1.00 98.31 135 ILE A CA 1
ATOM 1097 C C . ILE A 1 135 ? -5.395 -3.939 5.876 1.00 98.31 135 ILE A C 1
ATOM 1099 O O . ILE A 1 135 ? -5.800 -2.797 6.071 1.00 98.31 135 ILE A O 1
ATOM 1103 N N . LYS A 1 136 ? -4.213 -4.360 6.326 1.00 98.00 136 LYS A N 1
ATOM 1104 C CA . LYS A 1 136 ? -3.311 -3.541 7.130 1.00 98.00 136 LYS A CA 1
ATOM 1105 C C . LYS A 1 136 ? -2.926 -2.253 6.416 1.00 98.00 136 LYS A C 1
ATOM 1107 O O . LYS A 1 136 ? -3.055 -1.189 7.008 1.00 98.00 136 LYS A O 1
ATOM 1112 N N . GLY A 1 137 ? -2.535 -2.322 5.143 1.00 98.12 137 GLY A N 1
ATOM 1113 C CA . GLY A 1 137 ? -2.220 -1.125 4.361 1.00 98.12 137 GLY A CA 1
ATOM 1114 C C . GLY A 1 137 ? -3.397 -0.150 4.243 1.00 98.12 137 GLY A C 1
ATOM 1115 O O . GLY A 1 137 ? -3.206 1.060 4.339 1.00 98.12 137 GLY A O 1
ATOM 1116 N N . ILE A 1 138 ? -4.620 -0.663 4.090 1.00 98.38 138 ILE A N 1
ATOM 1117 C CA . ILE A 1 138 ? -5.826 0.174 4.013 1.00 98.38 138 ILE A CA 1
ATOM 1118 C C . ILE A 1 138 ? -6.154 0.779 5.381 1.00 98.38 138 ILE A C 1
ATOM 1120 O O . ILE A 1 138 ? -6.491 1.955 5.455 1.00 98.38 138 ILE A O 1
ATOM 1124 N N . LEU A 1 139 ? -6.013 0.017 6.468 1.00 98.38 139 LEU A N 1
ATOM 1125 C CA . LEU A 1 139 ? -6.200 0.519 7.830 1.00 98.38 139 LEU A CA 1
ATOM 1126 C C . LEU A 1 139 ? -5.189 1.620 8.179 1.00 98.38 139 LEU A C 1
ATOM 1128 O O . LEU A 1 139 ? -5.559 2.568 8.862 1.00 98.38 139 LEU A O 1
ATOM 1132 N N . GLU A 1 140 ? -3.943 1.538 7.700 1.00 98.25 140 GLU A N 1
ATOM 1133 C CA . GLU A 1 140 ? -2.977 2.636 7.853 1.00 98.25 140 GLU A CA 1
ATOM 1134 C C . GLU A 1 140 ? -3.468 3.918 7.158 1.00 98.25 140 GLU A C 1
ATOM 1136 O O . GLU A 1 140 ? -3.466 4.975 7.784 1.00 98.25 140 GLU A O 1
ATOM 1141 N N . LEU A 1 141 ? -3.973 3.826 5.919 1.00 98.12 141 LEU A N 1
ATOM 1142 C CA . LEU A 1 141 ? -4.561 4.980 5.219 1.00 98.12 141 LEU A CA 1
ATOM 1143 C C . LEU A 1 141 ? -5.803 5.531 5.937 1.00 98.12 141 LEU A C 1
ATOM 1145 O O . LEU A 1 141 ? -5.967 6.740 6.046 1.00 98.12 141 LEU A O 1
ATOM 1149 N N . LEU A 1 142 ? -6.671 4.664 6.465 1.00 98.25 142 LEU A N 1
ATOM 1150 C CA . LEU A 1 142 ? -7.866 5.093 7.203 1.00 98.25 142 LEU A CA 1
ATOM 1151 C C . LEU A 1 142 ? -7.521 5.782 8.531 1.00 98.25 142 LEU A C 1
ATOM 1153 O O . LEU A 1 142 ? -8.249 6.682 8.955 1.00 98.25 142 LEU A O 1
ATOM 1157 N N . LYS A 1 143 ? -6.437 5.357 9.195 1.00 97.69 143 LYS A N 1
ATOM 1158 C CA . LYS A 1 143 ? -5.896 6.034 10.382 1.00 97.69 143 LYS A CA 1
ATOM 1159 C C . LYS A 1 143 ? -5.354 7.416 10.017 1.00 97.69 143 LYS A C 1
ATOM 1161 O O . LYS A 1 143 ? -5.627 8.369 10.740 1.00 97.69 143 LYS A O 1
ATOM 1166 N N . GLU A 1 144 ? -4.622 7.527 8.908 1.00 97.44 144 GLU A N 1
ATOM 1167 C CA . GLU A 1 144 ? -4.104 8.804 8.396 1.00 97.44 144 GLU A CA 1
ATOM 1168 C C . GLU A 1 144 ? -5.237 9.776 8.027 1.00 97.44 144 GLU A C 1
ATOM 1170 O O . GLU A 1 144 ? -5.196 10.939 8.421 1.00 97.44 144 GLU A O 1
ATOM 1175 N N . ASP A 1 145 ? -6.293 9.280 7.375 1.00 97.06 145 ASP A N 1
ATOM 1176 C CA . ASP A 1 145 ? -7.494 10.054 7.029 1.00 97.06 145 ASP A CA 1
ATOM 1177 C C . ASP A 1 145 ? -8.360 10.411 8.266 1.00 97.06 145 ASP A C 1
ATOM 1179 O O . ASP A 1 145 ? -9.359 11.121 8.138 1.00 97.06 145 ASP A O 1
ATOM 1183 N N . GLY A 1 146 ? -8.023 9.918 9.466 1.00 98.00 146 GLY A N 1
ATOM 1184 C CA . GLY A 1 146 ? -8.770 10.190 10.698 1.00 98.00 146 GLY A CA 1
ATOM 1185 C C . GLY A 1 146 ? -10.169 9.565 10.731 1.00 98.00 146 GLY A C 1
ATOM 1186 O O . GLY A 1 146 ? -11.067 10.092 11.385 1.00 98.00 146 GLY A O 1
ATOM 1187 N N . LEU A 1 147 ? -10.372 8.451 10.022 1.00 98.19 147 LEU A N 1
ATOM 1188 C CA . LEU A 1 147 ? -11.660 7.749 9.946 1.00 98.19 147 LEU A CA 1
ATOM 1189 C C . LEU A 1 147 ? -11.784 6.617 10.971 1.00 98.19 147 LEU A C 1
ATOM 1191 O O . LEU A 1 147 ? -12.892 6.215 11.333 1.00 98.19 147 LEU A O 1
ATOM 1195 N N . ILE A 1 148 ? -10.649 6.081 11.415 1.00 98.44 148 ILE A N 1
ATOM 1196 C CA . ILE A 1 148 ? -10.570 5.005 12.402 1.00 98.44 148 ILE A CA 1
ATOM 1197 C C . ILE A 1 148 ? -9.421 5.265 13.377 1.00 98.44 148 ILE A C 1
ATOM 1199 O O . ILE A 1 148 ? -8.492 6.017 13.085 1.00 98.44 148 ILE A O 1
ATOM 1203 N N . PHE A 1 149 ? -9.431 4.562 14.503 1.00 98.00 149 PHE A N 1
ATOM 1204 C CA . PHE A 1 149 ? -8.294 4.465 15.411 1.00 98.00 149 PHE A CA 1
ATOM 1205 C C . PHE A 1 149 ? -8.073 3.020 15.869 1.00 98.00 149 PHE A C 1
ATOM 1207 O O . PHE A 1 149 ? -8.975 2.181 15.845 1.00 98.00 149 PHE A O 1
ATOM 1214 N N . GLU A 1 150 ? -6.852 2.725 16.310 1.00 98.00 150 GLU A N 1
ATOM 1215 C CA . GLU A 1 150 ? -6.477 1.428 16.870 1.00 98.00 150 GLU A CA 1
ATOM 1216 C C . GLU A 1 150 ? -6.535 1.503 18.401 1.00 98.00 150 GLU A C 1
ATOM 1218 O O . GLU A 1 150 ? -5.735 2.186 19.039 1.00 98.00 150 GLU A O 1
ATOM 1223 N N . LYS A 1 151 ? -7.517 0.829 19.011 1.00 96.75 151 LYS A N 1
ATOM 1224 C CA . LYS A 1 151 ? -7.757 0.894 20.464 1.00 96.75 151 LYS A CA 1
ATOM 1225 C C . LYS A 1 151 ? -6.705 0.117 21.258 1.00 96.75 151 LYS A C 1
ATOM 1227 O O . LYS A 1 151 ? -6.343 0.498 22.368 1.00 96.75 151 LYS A O 1
ATOM 1232 N N . LYS A 1 152 ? -6.266 -1.012 20.707 1.00 96.69 152 LYS A N 1
ATOM 1233 C CA . LYS A 1 152 ? -5.148 -1.849 21.166 1.00 96.69 152 LYS A CA 1
ATOM 1234 C C . LYS A 1 152 ? -4.606 -2.600 19.954 1.00 96.69 152 LYS A C 1
ATOM 1236 O O . LYS A 1 152 ? -5.276 -2.612 18.927 1.00 96.69 152 LYS A O 1
ATOM 1241 N N . LYS A 1 153 ? -3.462 -3.273 20.109 1.00 96.31 153 LYS A N 1
ATOM 1242 C CA . LYS A 1 153 ? -2.815 -4.026 19.026 1.00 96.31 153 LYS A CA 1
ATOM 1243 C C . LYS A 1 153 ? -3.826 -4.846 18.212 1.00 96.31 153 LYS A C 1
ATOM 1245 O O . LYS A 1 153 ? -4.493 -5.722 18.767 1.00 96.31 153 LYS A O 1
ATOM 1250 N N . ASP A 1 154 ? -3.899 -4.529 16.925 1.00 96.88 154 ASP A N 1
ATOM 1251 C CA . ASP A 1 154 ? -4.731 -5.153 15.900 1.00 96.88 154 ASP A CA 1
ATOM 1252 C C . ASP A 1 154 ? -6.251 -5.092 16.167 1.00 96.88 154 ASP A C 1
ATOM 1254 O O . ASP A 1 154 ? -6.986 -5.861 15.557 1.00 96.88 154 ASP A O 1
ATOM 1258 N N . LEU A 1 155 ? -6.742 -4.200 17.046 1.00 98.12 155 LEU A N 1
ATOM 1259 C CA . LEU A 1 155 ? -8.173 -3.945 17.287 1.00 98.12 155 LEU A CA 1
ATOM 1260 C C . LEU A 1 155 ? -8.543 -2.514 16.880 1.00 98.12 155 LEU A C 1
ATOM 1262 O O . LEU A 1 155 ? -8.141 -1.544 17.530 1.00 98.12 155 LEU A O 1
ATOM 1266 N N . PHE A 1 156 ? -9.391 -2.399 15.865 1.00 98.44 156 PHE A N 1
ATOM 1267 C CA . PHE A 1 156 ? -9.739 -1.138 15.218 1.00 98.44 156 PHE A CA 1
ATOM 1268 C C . PHE A 1 156 ? -11.166 -0.713 15.548 1.00 98.44 156 PHE A C 1
ATOM 1270 O O . PHE A 1 156 ? -12.044 -1.550 15.758 1.00 98.44 156 PHE A O 1
ATOM 1277 N N . HIS A 1 157 ? -11.395 0.597 15.596 1.00 98.19 157 HIS A N 1
ATOM 1278 C CA . HIS A 1 157 ? -12.710 1.193 15.796 1.00 98.19 157 HIS A CA 1
ATOM 1279 C C . HIS A 1 157 ? -12.875 2.428 14.912 1.00 98.19 157 HIS A C 1
ATOM 1281 O O . HIS A 1 157 ? -11.915 3.166 14.689 1.00 98.19 157 HIS A O 1
ATOM 1287 N N . LYS A 1 158 ? -14.091 2.646 14.415 1.00 97.50 158 LYS A N 1
ATOM 1288 C CA . LYS A 1 158 ? -14.456 3.866 13.696 1.00 97.50 158 LYS A CA 1
ATOM 1289 C C . LYS A 1 158 ? -14.463 5.062 14.662 1.00 97.50 158 LYS A C 1
ATOM 1291 O O . LYS A 1 158 ? -14.806 4.886 15.831 1.00 97.50 158 LYS A O 1
ATOM 1296 N N . ILE A 1 159 ? -14.041 6.236 14.185 1.00 94.50 159 ILE A N 1
ATOM 1297 C CA . ILE A 1 159 ? -14.127 7.509 14.929 1.00 94.50 159 ILE A CA 1
ATOM 1298 C C . ILE A 1 159 ? -15.564 8.038 14.918 1.00 94.50 159 ILE A C 1
ATOM 1300 O O . ILE A 1 159 ? -16.242 7.905 13.870 1.00 94.50 159 ILE A O 1
#

Foldseek 3Di:
DDDPFDWDWDDDDPPDIDIDGDDDPDDDADWDWDADPNDIDIDGDPPPDPPAPVNCVVVFKDKDQDPVSVVNNCVRCVVCVVVVQKDWDQDPNRMIMIGGPVSLVVVVVVLLVVQPDWDFLVRSCVVVVHDSVNSRRSVVVCVVVQQWDAPDVRIIHGD

pLDDT: mean 85.49, std 16.45, range [36.88, 98.5]

Radius of gyration: 22.5 Å; chains: 1; bounding box: 53×34×71 Å

Secondary structure (DSSP, 8-state):
-----PEEEEEEETTEEEEEESS--PPSS-EEEEEETTEEEEEE---TT---HHHHHHH-EEEESSHHHHHHHHHHTHHHHHTTSEEEEE-TTS-EEEEEHHHHHHHHHHHHHHTTS-EEHHHHHHHHT--HHHHHHHHHHHHHTTSEEEEETTEEEE-

Sequence (159 aa):
MVSETSLFLKKISQNRYEFLAKDLDMEQGSYSIQNIDGLWIMKKLASQGMFSNSEIHSKGFFIFEDSNSATKFAYSIKEDIEQEKVKGIKGFNNRFYFFSTTYYTKMKDKIISLLESPQTLNQLAEGLELNEDIIKGILELLKEDGLIFEKKKDLFHKI